Protein AF-A0A7X1L023-F1 (afdb_monomer)

Radius of gyration: 11.34 Å; Cα contacts (8 Å, |Δi|>4): 99; chains: 1; bounding box: 29×19×32 Å

Mean predicted aligned error: 6.34 Å

Sequence (60 aa):
MTKTYKVRLIETKLRSMVMEVDADDEESAIAVALAESKSTGDAEWDLQNEPINVDAAVVD

Solvent-accessible surface area (backbone atoms only — not comparable to full-atom values): 3631 Å² total; per-residue (Å²): 119,70,42,45,25,42,33,36,42,34,45,82,87,77,49,72,49,76,46,79,33,79,21,76,44,68,70,55,25,47,55,49,50,54,53,49,55,63,65,69,61,52,84,82,63,58,77,85,82,53,78,66,51,76,48,72,41,79,62,128

Structure (mmCIF, N/CA/C/O backbone):
data_AF-A0A7X1L023-F1
#
_entry.id   AF-A0A7X1L023-F1
#
loop_
_atom_site.group_PDB
_atom_site.id
_atom_site.type_symbol
_atom_site.label_atom_id
_atom_site.label_alt_id
_atom_site.label_comp_id
_atom_site.label_asym_id
_atom_site.label_entity_id
_atom_site.label_seq_id
_atom_site.pdbx_PDB_ins_code
_atom_site.Cartn_x
_atom_site.Cartn_y
_atom_site.Cartn_z
_atom_site.occupancy
_atom_site.B_iso_or_equiv
_atom_site.auth_seq_id
_atom_site.auth_comp_id
_atom_site.auth_asym_id
_atom_site.auth_atom_id
_atom_site.pdbx_PDB_model_num
ATOM 1 N N . MET A 1 1 ? 15.851 2.609 -14.481 1.00 71.62 1 MET A N 1
ATOM 2 C CA . MET A 1 1 ? 14.857 2.923 -15.534 1.00 71.62 1 MET A CA 1
ATOM 3 C C . MET A 1 1 ? 13.560 2.780 -14.803 1.00 71.62 1 MET A C 1
ATOM 5 O O . MET A 1 1 ? 13.263 1.664 -14.389 1.00 71.62 1 MET A O 1
ATOM 9 N N . THR A 1 2 ? 12.881 3.890 -14.563 1.00 78.00 2 THR A N 1
ATOM 10 C CA . THR A 1 2 ? 11.617 3.845 -13.852 1.00 78.00 2 THR A CA 1
ATOM 11 C C . THR A 1 2 ? 10.563 3.208 -14.749 1.00 78.00 2 THR A C 1
ATOM 13 O O . THR A 1 2 ? 10.603 3.330 -15.978 1.00 78.00 2 THR A O 1
ATOM 16 N N . LYS A 1 3 ? 9.700 2.416 -14.129 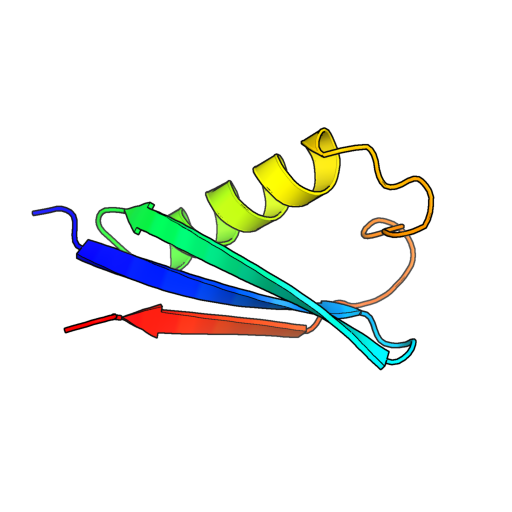1.00 87.88 3 LYS A N 1
ATOM 17 C CA . LYS A 1 3 ? 8.565 1.755 -14.753 1.00 87.88 3 LYS A CA 1
ATOM 18 C C . LYS A 1 3 ? 7.316 2.275 -14.074 1.00 87.88 3 LYS A C 1
ATOM 20 O O . LYS A 1 3 ? 7.323 2.553 -12.873 1.00 87.88 3 LYS A O 1
ATOM 25 N N . THR A 1 4 ? 6.234 2.337 -14.828 1.00 90.31 4 THR A N 1
ATOM 26 C CA . THR A 1 4 ? 4.938 2.666 -14.261 1.00 90.31 4 THR A CA 1
ATOM 27 C C . THR A 1 4 ? 4.332 1.404 -13.658 1.00 90.31 4 THR A C 1
ATOM 29 O O . THR A 1 4 ? 4.132 0.394 -14.333 1.00 90.31 4 THR A O 1
ATOM 32 N N . TYR A 1 5 ? 4.057 1.456 -12.363 1.00 90.94 5 TYR A N 1
ATOM 33 C CA . TYR A 1 5 ? 3.388 0.404 -11.617 1.00 90.94 5 TYR A CA 1
ATOM 34 C C . TYR A 1 5 ? 1.966 0.835 -11.311 1.00 90.94 5 TYR A C 1
ATOM 36 O O . TYR A 1 5 ? 1.714 1.928 -10.808 1.00 90.94 5 TYR A O 1
ATOM 44 N N . LYS A 1 6 ? 1.029 -0.066 -11.557 1.00 91.00 6 LYS A N 1
ATOM 45 C CA . LYS A 1 6 ? -0.344 0.045 -11.102 1.00 91.00 6 LYS A CA 1
ATOM 46 C C . LYS A 1 6 ? -0.452 -0.641 -9.755 1.00 91.00 6 LYS A C 1
ATOM 48 O O . LYS A 1 6 ? -0.466 -1.867 -9.678 1.00 91.00 6 LYS A O 1
ATOM 53 N N . VAL A 1 7 ? -0.517 0.159 -8.700 1.00 89.25 7 VAL A N 1
ATOM 54 C CA . VAL A 1 7 ? -0.670 -0.314 -7.329 1.00 89.25 7 VAL A CA 1
ATOM 55 C C . VAL A 1 7 ? -2.143 -0.276 -6.958 1.00 89.25 7 VAL A C 1
ATOM 57 O O . VAL A 1 7 ? -2.790 0.770 -6.976 1.00 89.25 7 VAL A O 1
ATOM 60 N N . ARG A 1 8 ? -2.690 -1.438 -6.623 1.00 87.88 8 ARG A N 1
ATOM 61 C CA . ARG A 1 8 ? -4.017 -1.619 -6.060 1.00 87.88 8 ARG A CA 1
ATOM 62 C C . ARG A 1 8 ? -3.890 -1.867 -4.563 1.00 87.88 8 ARG A C 1
ATOM 64 O O . ARG A 1 8 ? -3.340 -2.870 -4.121 1.00 87.88 8 ARG A O 1
ATOM 71 N N . LEU A 1 9 ? -4.471 -0.969 -3.790 1.00 85.19 9 LEU A N 1
ATOM 72 C CA . LEU A 1 9 ? -4.596 -1.077 -2.349 1.00 85.19 9 LEU A CA 1
ATOM 73 C C . LEU A 1 9 ? -6.026 -1.522 -2.040 1.00 85.19 9 LEU A C 1
ATOM 75 O O . LEU A 1 9 ? -6.982 -0.918 -2.526 1.00 85.19 9 LEU A O 1
ATOM 79 N N . ILE A 1 10 ? -6.190 -2.586 -1.262 1.00 81.62 10 ILE A N 1
ATOM 80 C CA . ILE A 1 10 ? -7.493 -3.167 -0.932 1.00 81.62 10 ILE A CA 1
ATOM 81 C C . ILE A 1 10 ? -7.647 -3.176 0.584 1.00 81.62 10 ILE A C 1
ATOM 83 O O . ILE A 1 10 ? -6.932 -3.888 1.292 1.00 81.62 10 ILE A O 1
ATOM 87 N N . GLU A 1 11 ? -8.611 -2.401 1.066 1.00 76.38 11 GLU A N 1
ATOM 88 C CA . GLU A 1 11 ? -9.056 -2.429 2.450 1.00 76.38 11 GLU A CA 1
ATOM 89 C C . GLU A 1 11 ? -10.027 -3.601 2.660 1.00 76.38 11 GLU A C 1
ATOM 91 O O . GLU A 1 11 ? -10.890 -3.886 1.820 1.00 76.38 11 GLU A O 1
ATOM 96 N N . THR A 1 12 ? -9.924 -4.264 3.813 1.00 67.81 12 THR A N 1
ATOM 97 C CA . THR A 1 12 ? -10.751 -5.412 4.224 1.00 67.81 12 THR A CA 1
ATOM 98 C C . THR A 1 12 ? -12.259 -5.166 4.078 1.00 67.81 12 THR A C 1
ATOM 100 O O . THR A 1 12 ? -13.020 -6.104 3.839 1.00 67.81 12 THR A O 1
ATOM 103 N N . LYS A 1 13 ? -12.709 -3.905 4.154 1.00 64.50 13 LYS A N 1
ATOM 104 C CA . LYS A 1 13 ? -14.116 -3.487 4.037 1.00 64.50 13 LYS A CA 1
ATOM 105 C C . LYS A 1 13 ? -14.616 -3.269 2.600 1.00 64.50 13 LYS A C 1
ATOM 107 O O . LYS A 1 13 ? -15.603 -2.567 2.407 1.00 64.50 13 LYS A O 1
ATOM 112 N N . LEU A 1 14 ? -13.998 -3.916 1.604 1.00 62.00 14 LEU A N 1
ATOM 113 C CA . LEU A 1 14 ? -14.383 -3.903 0.174 1.00 62.00 14 LEU A CA 1
ATOM 114 C C . LEU A 1 14 ? -14.035 -2.616 -0.591 1.00 62.00 14 LEU A C 1
ATOM 116 O O . LEU A 1 14 ? -14.510 -2.420 -1.712 1.00 62.00 14 LEU A O 1
ATOM 120 N N . ARG A 1 15 ? -13.190 -1.746 -0.033 1.00 72.44 15 ARG A N 1
ATOM 121 C CA . ARG A 1 15 ? -12.734 -0.536 -0.725 1.00 72.44 15 ARG A CA 1
ATOM 122 C C . ARG A 1 15 ? -11.400 -0.819 -1.405 1.00 72.44 15 ARG A C 1
ATOM 124 O O . ARG A 1 15 ? -10.434 -1.195 -0.753 1.00 72.44 15 ARG A O 1
ATOM 131 N N . SER A 1 16 ? -11.349 -0.650 -2.723 1.00 77.25 16 SER A N 1
ATOM 132 C CA . SER A 1 16 ? -10.112 -0.777 -3.495 1.00 77.25 16 SER A CA 1
ATOM 133 C C . SER A 1 16 ? -9.738 0.561 -4.111 1.00 77.25 16 SER A C 1
ATOM 135 O O . SER A 1 16 ? -10.535 1.137 -4.854 1.00 77.25 16 SER A O 1
ATOM 137 N N . MET A 1 17 ? -8.527 1.022 -3.840 1.00 80.44 17 MET A N 1
ATOM 138 C CA . MET A 1 17 ? -7.923 2.190 -4.462 1.00 80.44 17 MET A CA 1
ATOM 139 C C . MET A 1 17 ? -6.878 1.717 -5.469 1.00 80.44 17 MET A C 1
ATOM 141 O O . MET A 1 17 ? -6.150 0.764 -5.209 1.00 80.44 17 MET A O 1
ATOM 145 N N . VAL A 1 18 ? -6.836 2.342 -6.642 1.00 86.19 18 VAL A N 1
ATOM 146 C CA . VAL A 1 18 ? -5.859 2.021 -7.685 1.00 86.19 18 VAL A CA 1
ATOM 147 C C . VAL A 1 18 ? -5.117 3.294 -8.041 1.00 86.19 18 VAL A C 1
ATOM 149 O O . VAL A 1 18 ? -5.746 4.299 -8.360 1.00 86.19 18 VAL A O 1
ATOM 152 N N . MET A 1 19 ? -3.794 3.230 -7.984 1.00 86.25 19 MET A N 1
ATOM 153 C CA . MET A 1 19 ? -2.885 4.334 -8.258 1.00 86.25 19 MET A CA 1
ATOM 154 C C . MET A 1 19 ? -1.834 3.887 -9.264 1.00 86.25 19 MET A C 1
ATOM 156 O O . MET A 1 19 ? -1.406 2.735 -9.254 1.00 86.25 19 MET A O 1
ATOM 160 N N . GLU A 1 20 ? -1.425 4.801 -10.134 1.00 90.69 20 GLU A N 1
ATOM 161 C CA . GLU A 1 20 ? -0.308 4.590 -11.049 1.00 90.69 20 GLU A CA 1
ATOM 162 C C . GLU A 1 20 ? 0.880 5.392 -10.535 1.00 90.69 20 GLU A C 1
ATOM 164 O O . GLU A 1 20 ? 0.781 6.600 -10.322 1.00 90.69 20 GLU A O 1
ATOM 169 N N . VAL A 1 21 ? 1.984 4.699 -10.280 1.00 88.56 21 VAL A N 1
ATOM 170 C CA . VAL A 1 21 ? 3.177 5.255 -9.654 1.00 88.56 21 VAL A CA 1
ATOM 171 C C . VAL A 1 21 ? 4.386 4.887 -10.493 1.00 88.56 21 VAL A C 1
ATOM 173 O O . VAL A 1 21 ? 4.585 3.720 -10.822 1.00 88.56 21 VAL A O 1
ATOM 176 N N . ASP A 1 22 ? 5.213 5.874 -10.812 1.00 89.19 22 ASP A N 1
ATOM 177 C CA . ASP A 1 22 ? 6.482 5.638 -11.491 1.00 89.19 22 ASP A CA 1
ATOM 178 C C . ASP A 1 22 ? 7.570 5.336 -10.451 1.00 89.19 22 ASP A C 1
ATOM 180 O O . ASP A 1 22 ? 7.849 6.155 -9.573 1.00 89.19 22 ASP A O 1
ATOM 184 N N . ALA A 1 23 ? 8.152 4.140 -10.511 1.00 87.94 23 ALA A N 1
ATOM 185 C CA . ALA A 1 23 ? 9.176 3.690 -9.570 1.00 87.94 23 ALA A CA 1
ATOM 186 C C . ALA A 1 23 ? 10.205 2.790 -10.263 1.00 87.94 23 ALA A C 1
ATOM 188 O O . ALA A 1 23 ? 9.948 2.235 -11.329 1.00 87.94 23 ALA A O 1
ATOM 189 N N . ASP A 1 24 ? 11.389 2.621 -9.676 1.00 88.50 24 ASP A N 1
ATOM 190 C CA . ASP A 1 24 ? 12.380 1.677 -10.212 1.00 88.50 24 ASP A CA 1
ATOM 191 C C . ASP A 1 24 ? 12.015 0.211 -9.907 1.00 88.50 24 ASP A C 1
ATOM 193 O O . ASP A 1 24 ? 12.321 -0.674 -10.707 1.00 88.50 24 ASP A O 1
ATOM 197 N N . ASP A 1 25 ? 11.316 -0.042 -8.797 1.00 88.25 25 ASP A N 1
ATOM 198 C CA . ASP A 1 25 ? 10.925 -1.375 -8.324 1.00 88.25 25 ASP A CA 1
ATOM 199 C C . ASP A 1 25 ? 9.509 -1.377 -7.718 1.00 88.25 25 ASP A C 1
ATOM 201 O O . ASP A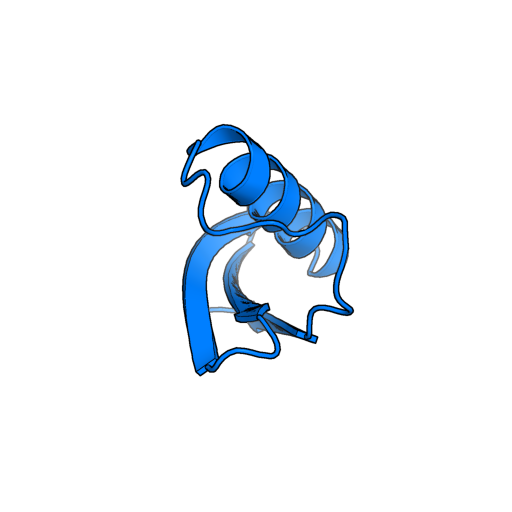 1 25 ? 9.003 -0.335 -7.286 1.00 88.25 25 ASP A O 1
ATOM 205 N N . GLU A 1 26 ? 8.888 -2.557 -7.671 1.00 86.94 26 GLU A N 1
ATOM 206 C CA . GLU A 1 26 ? 7.561 -2.791 -7.101 1.00 86.94 26 GLU A CA 1
ATOM 207 C C . GLU A 1 26 ? 7.467 -2.319 -5.643 1.00 86.94 26 GLU A C 1
ATOM 209 O O . GLU A 1 26 ? 6.512 -1.630 -5.280 1.00 86.94 26 GLU A O 1
ATOM 214 N N . GLU A 1 27 ? 8.480 -2.603 -4.816 1.00 87.31 27 GLU A N 1
ATOM 215 C CA . GLU A 1 27 ? 8.481 -2.206 -3.402 1.00 87.31 27 GLU A CA 1
ATOM 216 C C . GLU A 1 27 ? 8.421 -0.678 -3.248 1.00 87.31 27 GLU A C 1
ATOM 218 O O . GLU A 1 27 ? 7.680 -0.142 -2.416 1.00 87.31 27 GLU A O 1
ATOM 223 N N . SER A 1 28 ? 9.153 0.040 -4.104 1.00 88.69 28 SER A N 1
ATOM 224 C CA . SER A 1 28 ? 9.149 1.505 -4.118 1.00 88.69 28 SER A CA 1
ATOM 225 C C . SER A 1 28 ? 7.804 2.062 -4.586 1.00 88.69 28 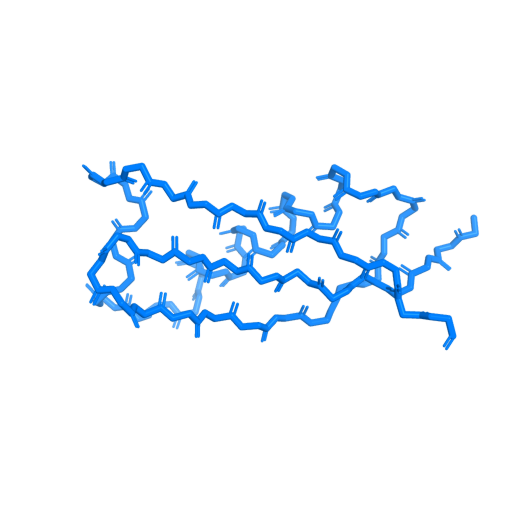SER A C 1
ATOM 227 O O . SER A 1 28 ? 7.305 3.022 -3.995 1.00 88.69 28 SER A O 1
ATOM 229 N N . ALA A 1 29 ? 7.177 1.442 -5.592 1.00 89.56 29 ALA A N 1
ATOM 230 C CA . ALA A 1 29 ? 5.844 1.832 -6.045 1.00 89.56 29 ALA A CA 1
ATOM 231 C C . ALA A 1 29 ? 4.792 1.660 -4.941 1.00 89.56 29 ALA A C 1
ATOM 233 O O . ALA A 1 29 ? 3.984 2.560 -4.706 1.00 89.56 29 ALA A O 1
ATOM 234 N N . ILE A 1 30 ? 4.832 0.529 -4.230 1.00 87.31 30 ILE A N 1
ATOM 235 C CA . ILE A 1 30 ? 3.935 0.234 -3.108 1.00 87.31 30 ILE A CA 1
ATOM 236 C C . ILE A 1 30 ? 4.107 1.263 -1.989 1.00 87.31 30 ILE A C 1
ATOM 238 O O . ILE A 1 30 ? 3.117 1.804 -1.495 1.00 87.31 30 ILE A O 1
ATOM 242 N N . ALA A 1 31 ? 5.348 1.566 -1.601 1.00 87.31 31 ALA A N 1
ATOM 243 C CA . ALA A 1 31 ? 5.630 2.532 -0.543 1.00 87.31 31 ALA A CA 1
ATOM 244 C C . ALA A 1 31 ? 5.087 3.932 -0.872 1.00 87.31 31 ALA A C 1
ATOM 246 O O . ALA A 1 31 ? 4.478 4.577 -0.014 1.00 87.31 31 ALA A O 1
ATOM 247 N N . VAL A 1 32 ? 5.258 4.383 -2.118 1.00 87.94 32 VAL A N 1
ATOM 248 C CA . VAL A 1 32 ? 4.729 5.669 -2.590 1.00 87.94 32 VAL A CA 1
ATOM 249 C C . VAL A 1 32 ? 3.201 5.651 -2.621 1.00 87.94 32 VAL A C 1
ATOM 251 O O . VAL A 1 32 ? 2.587 6.546 -2.051 1.00 87.94 32 VAL A O 1
ATOM 254 N N . ALA A 1 33 ? 2.572 4.613 -3.182 1.00 86.00 33 ALA A N 1
ATOM 255 C CA . ALA A 1 33 ? 1.112 4.495 -3.214 1.00 86.00 33 ALA A CA 1
ATOM 256 C C . ALA A 1 33 ? 0.496 4.492 -1.803 1.00 86.00 33 ALA A C 1
ATOM 258 O O . ALA A 1 33 ? -0.527 5.133 -1.561 1.00 86.00 33 ALA A O 1
ATOM 259 N N . LEU A 1 34 ? 1.133 3.818 -0.841 1.00 81.94 34 LEU A N 1
ATOM 260 C CA . LEU A 1 34 ? 0.711 3.820 0.562 1.00 81.94 34 LEU A CA 1
ATOM 261 C C . LEU A 1 34 ? 0.844 5.203 1.209 1.00 81.94 34 LEU A C 1
ATOM 263 O O . LEU A 1 34 ? -0.033 5.607 1.974 1.00 81.94 34 LEU A O 1
ATOM 267 N N . ALA A 1 35 ? 1.926 5.929 0.927 1.00 83.69 35 ALA A N 1
ATOM 268 C CA . ALA A 1 35 ? 2.139 7.281 1.440 1.00 83.69 35 ALA A CA 1
ATOM 269 C C . ALA A 1 35 ? 1.142 8.292 0.841 1.00 83.69 35 ALA A C 1
ATOM 271 O O . ALA A 1 35 ? 0.576 9.111 1.570 1.00 83.69 35 ALA A O 1
ATOM 272 N N . GLU A 1 36 ? 0.878 8.188 -0.461 1.00 81.88 36 GLU A N 1
ATOM 273 C CA . GLU A 1 36 ? -0.109 8.990 -1.196 1.00 81.88 36 GLU A CA 1
ATOM 274 C C . GLU A 1 36 ? -1.533 8.707 -0.702 1.00 81.88 36 GLU A C 1
ATOM 276 O O . GLU A 1 36 ? -2.314 9.632 -0.474 1.00 81.88 36 GLU A O 1
ATOM 281 N N . SER A 1 37 ? -1.861 7.441 -0.437 1.00 76.62 37 SER A N 1
ATOM 282 C CA . SER A 1 37 ? -3.174 7.050 0.096 1.00 76.62 37 SER A CA 1
ATOM 283 C C . SER A 1 37 ? -3.419 7.600 1.495 1.00 76.62 37 SER A C 1
ATOM 285 O O . SER A 1 37 ? -4.524 8.036 1.803 1.00 76.62 37 SER A O 1
ATOM 287 N N . LYS A 1 38 ? -2.377 7.660 2.334 1.00 72.25 38 LYS A N 1
ATO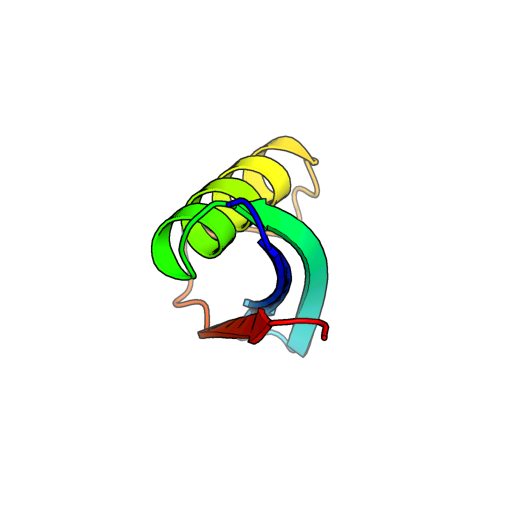M 288 C CA . LYS A 1 38 ? -2.451 8.315 3.650 1.00 72.25 38 LYS 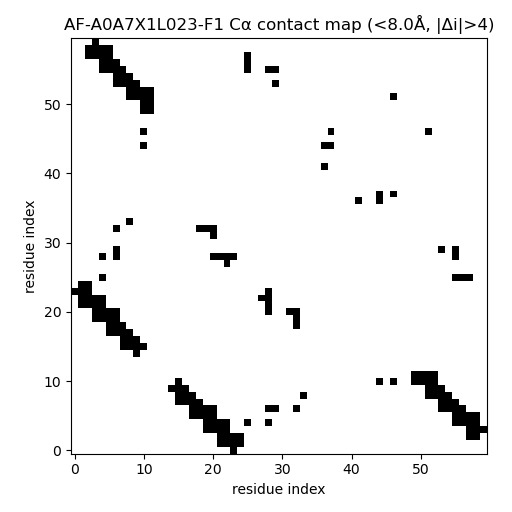A CA 1
ATOM 289 C C . LYS A 1 38 ? -2.580 9.837 3.540 1.00 72.25 38 LYS A C 1
ATOM 291 O O . LYS A 1 38 ? -3.220 10.450 4.389 1.00 72.25 38 LYS A O 1
ATOM 296 N N . SER A 1 39 ? -1.978 10.444 2.515 1.00 71.75 39 SER A N 1
ATOM 297 C CA . SER A 1 39 ? -1.997 11.901 2.302 1.00 71.75 39 SER A CA 1
ATOM 298 C C . SER A 1 39 ? -3.263 12.401 1.607 1.00 71.75 39 SER A C 1
ATOM 300 O O . SER A 1 39 ? -3.648 13.549 1.811 1.00 71.75 39 SER A O 1
ATOM 302 N N . THR A 1 40 ? -3.938 11.544 0.836 1.00 66.56 40 THR A N 1
ATOM 303 C CA . THR A 1 40 ? -5.190 11.870 0.129 1.00 66.56 40 THR A CA 1
ATOM 304 C C . THR A 1 40 ? -6.332 12.212 1.100 1.00 66.56 40 THR A C 1
ATOM 306 O O . THR A 1 40 ? -7.293 12.872 0.715 1.00 66.56 40 THR A O 1
ATOM 309 N N . GLY A 1 41 ? -6.195 11.895 2.394 1.00 51.62 41 GLY A N 1
ATOM 310 C CA . GLY A 1 41 ? -7.045 12.471 3.439 1.00 51.62 41 GLY A CA 1
ATOM 311 C C . GLY A 1 41 ? -8.486 11.960 3.434 1.00 51.62 41 GLY A C 1
ATOM 312 O O . GLY A 1 41 ? -9.334 12.534 4.119 1.00 51.62 41 GLY A O 1
ATOM 313 N N . ASP A 1 42 ? -8.767 10.871 2.714 1.00 58.31 42 ASP A N 1
ATOM 314 C CA . ASP A 1 42 ? -9.972 10.080 2.918 1.00 58.31 42 ASP A CA 1
ATOM 315 C C . ASP A 1 42 ? -9.926 9.539 4.350 1.00 58.31 42 ASP A C 1
ATOM 317 O O . ASP A 1 42 ? -9.305 8.519 4.632 1.00 58.31 42 ASP A 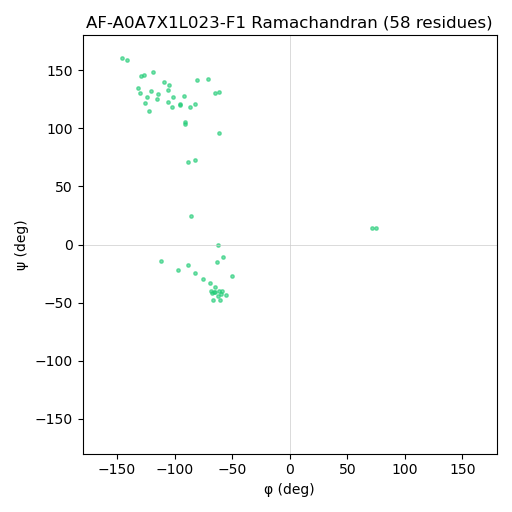O 1
ATOM 321 N N . ALA A 1 43 ? -10.590 10.233 5.277 1.00 53.31 43 ALA A N 1
ATOM 322 C CA . ALA A 1 43 ? -10.745 9.812 6.672 1.00 53.31 43 ALA A CA 1
ATOM 323 C C . ALA A 1 43 ? -11.416 8.428 6.812 1.00 53.31 43 ALA A C 1
ATOM 325 O O . ALA A 1 43 ? -11.467 7.866 7.901 1.00 53.31 43 ALA A O 1
ATOM 326 N N . GLU A 1 44 ? -11.952 7.897 5.711 1.00 54.59 44 GLU A N 1
ATOM 327 C CA . GLU A 1 44 ? -12.507 6.554 5.607 1.00 54.59 44 GLU A CA 1
ATOM 328 C C . GLU A 1 44 ? -11.474 5.483 5.227 1.00 54.59 44 GLU A C 1
ATOM 330 O O . GLU A 1 44 ? -11.749 4.308 5.432 1.00 54.59 44 GLU A O 1
ATOM 335 N N . TRP A 1 45 ? -10.314 5.868 4.683 1.00 65.06 45 TRP A N 1
ATOM 336 C CA . TRP A 1 45 ? -9.180 4.983 4.406 1.00 65.06 45 TRP A CA 1
ATOM 337 C C . TRP A 1 45 ? -8.287 4.914 5.648 1.00 65.06 45 TRP A C 1
ATOM 339 O O . TRP A 1 45 ? -7.184 5.465 5.708 1.00 65.06 45 TRP A O 1
ATOM 349 N N . ASP A 1 46 ? -8.786 4.248 6.687 1.00 61.94 46 ASP A N 1
ATOM 350 C CA . ASP A 1 46 ? -8.033 4.054 7.923 1.00 61.94 46 ASP A CA 1
ATOM 351 C C . ASP A 1 46 ? -7.073 2.865 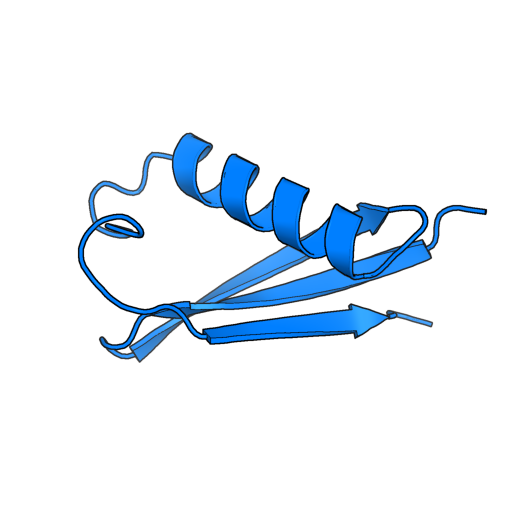7.771 1.00 61.94 46 ASP A C 1
ATOM 353 O O . ASP A 1 46 ? -7.234 1.785 8.339 1.00 61.94 46 ASP A O 1
ATOM 357 N N . LEU A 1 47 ? -6.012 3.0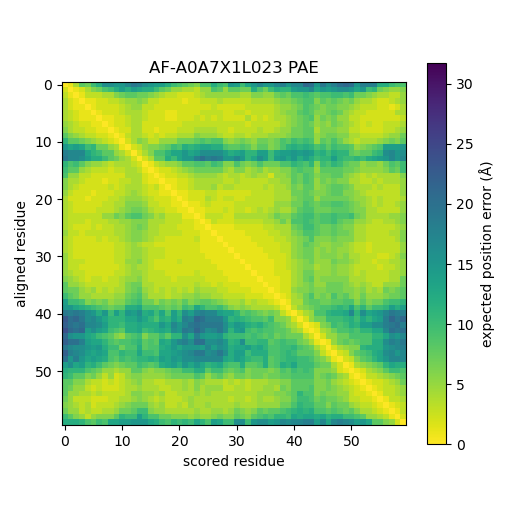96 6.994 1.00 64.19 47 LEU A N 1
ATOM 358 C CA . LEU A 1 47 ? -4.913 2.151 6.764 1.00 64.19 47 LEU A CA 1
ATOM 359 C C . LEU A 1 47 ? -4.126 1.779 8.034 1.00 64.19 47 LEU A C 1
ATOM 361 O O . LEU A 1 47 ? -3.126 1.065 7.957 1.00 64.19 47 LEU A O 1
ATOM 365 N N . GLN A 1 48 ? -4.496 2.333 9.190 1.00 58.47 48 GLN A N 1
ATOM 366 C CA . GLN A 1 48 ? -3.760 2.193 10.442 1.00 58.47 48 GLN A CA 1
ATOM 367 C C . GLN A 1 48 ? -4.316 1.088 11.343 1.00 58.47 48 GLN A C 1
ATOM 369 O O . GLN A 1 48 ? -3.571 0.591 12.187 1.00 58.47 48 GLN A O 1
ATOM 374 N N . ASN A 1 49 ? -5.580 0.687 11.172 1.00 60.03 49 ASN A N 1
ATOM 375 C CA . ASN A 1 49 ? -6.236 -0.257 12.082 1.00 60.03 49 ASN A CA 1
ATOM 376 C C . ASN A 1 49 ? -6.551 -1.631 11.474 1.00 60.03 49 ASN A C 1
ATOM 378 O O . ASN A 1 49 ? -6.819 -2.567 12.228 1.00 60.03 49 ASN A O 1
ATOM 382 N N . GLU A 1 50 ? -6.489 -1.794 10.151 1.00 64.38 50 GL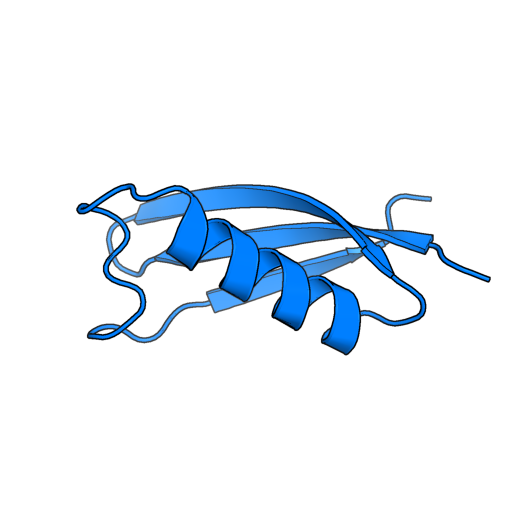U A N 1
ATOM 383 C CA . GLU A 1 50 ? -6.805 -3.066 9.490 1.00 64.38 50 GLU A CA 1
ATOM 384 C C . GLU A 1 50 ? -5.676 -3.533 8.558 1.00 64.38 50 GLU A C 1
ATOM 386 O O . GLU A 1 50 ? -4.990 -2.709 7.949 1.00 64.38 50 GLU A O 1
ATOM 391 N N . PRO A 1 51 ? -5.457 -4.859 8.440 1.00 69.75 51 PRO A N 1
ATOM 392 C CA . PRO A 1 51 ? -4.531 -5.391 7.453 1.00 69.75 51 PRO A CA 1
ATOM 393 C C . PRO A 1 51 ? -5.018 -5.020 6.053 1.00 69.75 51 PRO A C 1
ATOM 395 O O . PRO A 1 51 ? -6.180 -5.226 5.717 1.00 69.75 51 PRO A O 1
ATOM 398 N N . ILE A 1 52 ? -4.117 -4.495 5.233 1.00 74.69 52 ILE A N 1
ATOM 399 C CA . ILE A 1 52 ? -4.406 -4.145 3.845 1.00 74.69 52 ILE A CA 1
ATOM 400 C C . ILE A 1 52 ? -3.710 -5.103 2.902 1.00 74.69 52 ILE A C 1
ATOM 402 O O . ILE A 1 52 ? -2.558 -5.484 3.116 1.00 74.69 52 ILE A O 1
ATOM 406 N N . ASN A 1 53 ? -4.415 -5.470 1.840 1.00 82.75 53 ASN A N 1
ATOM 407 C CA . ASN A 1 53 ? -3.815 -6.214 0.748 1.00 82.75 53 ASN A CA 1
ATOM 408 C C . ASN A 1 53 ? -3.311 -5.218 -0.285 1.00 82.75 53 ASN A C 1
ATOM 410 O O . ASN A 1 53 ? -4.059 -4.350 -0.740 1.00 82.75 53 ASN A O 1
ATOM 414 N N . VAL A 1 54 ? -2.043 -5.357 -0.650 1.00 82.56 54 VAL A N 1
ATOM 415 C CA . VAL A 1 54 ? -1.419 -4.554 -1.692 1.00 82.56 54 VAL A CA 1
ATOM 416 C C . VAL A 1 54 ? -1.055 -5.467 -2.848 1.00 82.56 54 VAL A C 1
ATOM 418 O O . VAL A 1 54 ? -0.435 -6.506 -2.643 1.00 82.56 54 VAL A O 1
ATOM 421 N N . ASP A 1 55 ? -1.466 -5.074 -4.043 1.00 85.62 55 ASP A N 1
ATOM 422 C CA . ASP A 1 55 ? -1.156 -5.745 -5.298 1.00 85.62 55 ASP A CA 1
ATOM 423 C C . ASP A 1 55 ? -0.542 -4.702 -6.228 1.00 85.62 55 ASP A C 1
ATOM 425 O O . ASP A 1 55 ? -1.149 -3.662 -6.473 1.00 85.62 55 ASP A O 1
ATOM 429 N N . ALA A 1 56 ? 0.677 -4.928 -6.696 1.00 85.00 56 ALA A N 1
ATOM 430 C CA . ALA A 1 56 ? 1.346 -4.028 -7.619 1.00 85.00 56 ALA A CA 1
ATOM 431 C C . ALA A 1 56 ? 1.678 -4.788 -8.899 1.00 85.00 56 ALA A C 1
ATOM 433 O O . ALA A 1 56 ? 2.181 -5.904 -8.866 1.00 85.00 56 ALA A O 1
ATOM 434 N N . ALA A 1 57 ? 1.359 -4.182 -10.039 1.00 85.69 57 ALA A N 1
ATOM 435 C CA . ALA A 1 57 ? 1.608 -4.767 -11.347 1.00 85.69 57 ALA A CA 1
ATOM 436 C C . ALA A 1 57 ? 2.274 -3.736 -12.256 1.00 85.69 57 ALA A C 1
ATOM 438 O O . ALA A 1 57 ? 1.832 -2.590 -12.325 1.00 85.69 57 ALA A O 1
ATOM 439 N N . VAL A 1 58 ? 3.320 -4.140 -12.977 1.00 84.81 58 VAL A N 1
ATOM 440 C CA . VAL A 1 58 ? 3.931 -3.298 -14.016 1.00 84.81 58 VAL A CA 1
ATOM 441 C C . VAL A 1 58 ? 2.917 -3.086 -15.137 1.00 84.81 58 VAL A C 1
ATOM 443 O O . VAL A 1 58 ? 2.316 -4.044 -15.627 1.00 84.81 58 VAL A O 1
ATOM 446 N N . VAL A 1 59 ? 2.736 -1.833 -15.539 1.00 80.12 59 VAL A N 1
ATOM 447 C CA . VAL A 1 59 ? 2.002 -1.470 -16.751 1.00 80.12 59 VAL A CA 1
ATOM 448 C C . VAL A 1 59 ? 3.039 -1.411 -17.873 1.00 80.12 59 VAL A C 1
ATOM 450 O O . VAL A 1 59 ? 3.889 -0.524 -17.864 1.00 80.12 59 VAL A O 1
ATOM 453 N N . ASP A 1 60 ? 3.041 -2.418 -18.750 1.00 66.44 60 ASP A N 1
ATOM 454 C CA . ASP A 1 60 ? 3.892 -2.473 -19.955 1.00 66.44 60 ASP A CA 1
ATOM 455 C C . ASP A 1 60 ? 3.336 -1.577 -21.073 1.00 66.44 60 ASP A C 1
ATOM 457 O O . ASP A 1 60 ? 2.094 -1.590 -21.274 1.00 66.44 60 ASP A O 1
#

Nearest PDB structures (foldseek):
  9e6q-assembly1_AR  TM=7.328E-01  e=1.297E-01  Pyrobaculum calidifontis JCM 11548
  8eth-assembly1_S  TM=7.334E-01  e=4.459E+00  Schizosaccharomyces pombe
  6jum-assembly2_F  TM=4.032E-01  e=1.870E+00  Mycolicibacterium smegmatis MC2 155
  6juo-assembly2_F  TM=4.159E-01  e=1.870E+00  Mycolicibacterium smegmatis MC2 155
  5x5r-assembly1_A  TM=2.856E-01  e=2.888E+00  Listeria innocua Clip11262

Organism: NCBI:txid2762577

pLDDT: mean 78.09, std 11.24, range [51.62, 91.0]

Foldseek 3Di:
DWFWKWKWKAFPVGDIDTDIDTGPDQVVRNVVVVVVLVVVPPPVPCVPPGDIDMDIDTDD

Secondary structure (DSSP, 8-state):
--EEEEEEEEETTTEEEEEEEEESSHHHHHHHHHHHHHHS--TT--TTTS-EEEEEEE--